Protein AF-A0A0S4J4Y6-F1 (afdb_monomer)

Nearest PDB structures (foldseek):
  3g6b-assembly1_B  TM=3.258E-01  e=8.471E+00  Thermotoga maritima

Sequence (174 aa):
MKFHAPKVPLVLLFMFFGVHCLNVLNWWWFLKANDDDFGTDLVNAHIAFCVIGSLIFFAGASPFLFWAYRHCNQMPPNLRRNAIFLCIWINFLLHDFPLWLMEFWVAWTFRFTNVLQGISLVALSVSTTVGFFGLWLGYAWKVSGLLQKSSSEAPSVALTHRGIQGSLGGGMQI

Structure (mmCIF, N/CA/C/O backbone):
data_AF-A0A0S4J4Y6-F1
#
_entry.id   AF-A0A0S4J4Y6-F1
#
loop_
_atom_site.group_PDB
_atom_site.id
_atom_site.type_symbol
_atom_site.label_atom_id
_atom_site.label_alt_id
_atom_site.label_comp_id
_atom_site.label_asym_id
_atom_site.label_entity_id
_atom_site.label_seq_id
_atom_site.pdbx_PDB_ins_code
_atom_site.Cartn_x
_atom_site.Cartn_y
_atom_site.Cartn_z
_atom_site.occupancy
_atom_site.B_iso_or_equiv
_atom_site.auth_seq_id
_atom_site.auth_comp_id
_atom_site.auth_asym_id
_atom_site.auth_atom_id
_atom_site.pdbx_PDB_model_num
ATOM 1 N N . MET A 1 1 ? -35.932 -4.260 -4.399 1.00 41.97 1 MET A N 1
ATOM 2 C CA . MET A 1 1 ? -34.680 -4.860 -3.881 1.00 41.97 1 MET A CA 1
ATOM 3 C C . MET A 1 1 ? -33.999 -3.853 -2.962 1.00 41.97 1 MET A C 1
ATOM 5 O O . MET A 1 1 ? -33.741 -2.745 -3.408 1.00 41.97 1 MET A O 1
ATOM 9 N N . LYS A 1 2 ? -33.763 -4.180 -1.683 1.00 41.16 2 LYS A N 1
ATOM 10 C CA . LYS A 1 2 ? -32.985 -3.314 -0.777 1.00 41.16 2 LYS A CA 1
ATOM 11 C C . LYS A 1 2 ? -31.495 -3.572 -1.015 1.00 41.16 2 LYS A C 1
ATOM 13 O O . LYS A 1 2 ? -30.995 -4.629 -0.631 1.00 41.16 2 LYS A O 1
ATOM 18 N N . PHE A 1 3 ? -30.806 -2.630 -1.655 1.00 44.50 3 PHE A N 1
ATOM 19 C CA . PHE A 1 3 ? -29.345 -2.634 -1.732 1.00 44.50 3 PHE A CA 1
ATOM 20 C C . PHE A 1 3 ? -28.786 -2.428 -0.323 1.00 44.50 3 PHE A C 1
ATOM 22 O O . PHE A 1 3 ? -28.949 -1.364 0.270 1.00 44.50 3 PHE A O 1
ATOM 29 N N . HIS A 1 4 ? -28.166 -3.463 0.235 1.00 59.06 4 HIS A N 1
ATOM 30 C CA . HIS A 1 4 ? -27.384 -3.324 1.456 1.00 59.06 4 HIS A CA 1
ATOM 31 C C . HIS A 1 4 ? -25.988 -2.865 1.044 1.00 59.06 4 HIS A C 1
ATOM 33 O O . HIS A 1 4 ? -25.366 -3.499 0.191 1.00 59.06 4 HIS A O 1
ATOM 39 N N . ALA A 1 5 ? -25.510 -1.760 1.618 1.00 56.78 5 ALA A N 1
ATOM 40 C CA . ALA A 1 5 ? -24.162 -1.277 1.349 1.00 56.78 5 ALA A CA 1
ATOM 41 C C . ALA A 1 5 ? -23.133 -2.389 1.649 1.00 56.78 5 ALA A C 1
ATOM 43 O O . ALA A 1 5 ? -23.274 -3.095 2.659 1.00 56.78 5 ALA A O 1
ATOM 44 N N . PRO A 1 6 ? -22.115 -2.578 0.791 1.00 69.44 6 PRO A N 1
ATOM 45 C CA . PRO A 1 6 ? -21.107 -3.603 1.009 1.00 69.44 6 PRO A CA 1
ATOM 46 C C . PRO A 1 6 ? -20.350 -3.329 2.312 1.00 69.44 6 PRO A C 1
ATOM 48 O O . PRO A 1 6 ? -20.011 -2.191 2.640 1.00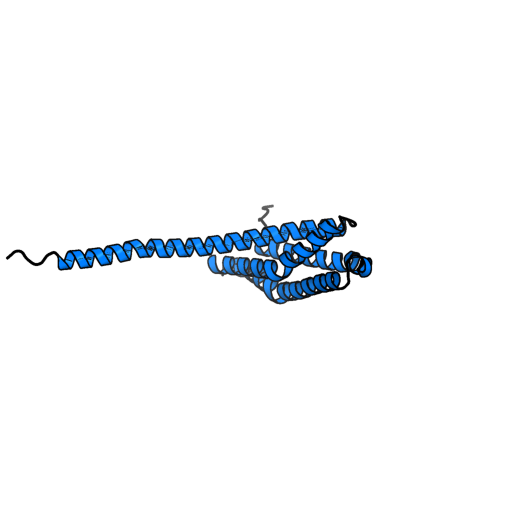 69.44 6 PRO A O 1
ATOM 51 N N . LYS A 1 7 ? -20.092 -4.387 3.089 1.00 84.81 7 LYS A N 1
ATOM 52 C CA . LYS A 1 7 ? -19.371 -4.259 4.361 1.00 84.81 7 LYS A CA 1
ATOM 53 C C . LYS A 1 7 ? -17.931 -3.820 4.082 1.00 84.81 7 LYS A C 1
ATOM 55 O O . LYS A 1 7 ? -17.227 -4.489 3.331 1.00 84.81 7 LYS A O 1
ATOM 60 N N . VAL A 1 8 ? -17.486 -2.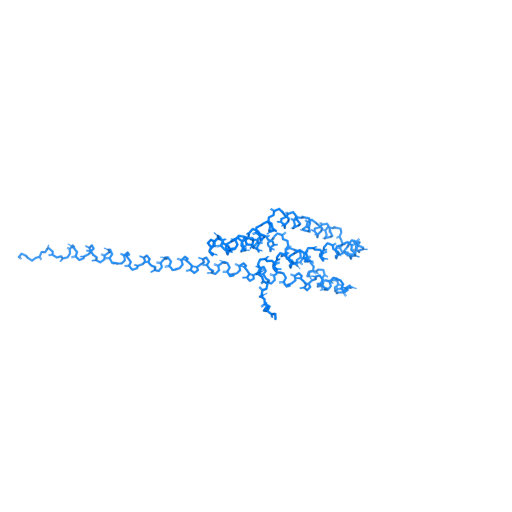758 4.754 1.00 86.88 8 VAL A N 1
ATOM 61 C CA . VAL A 1 8 ? -16.154 -2.141 4.586 1.00 86.88 8 VAL A CA 1
ATOM 62 C C . VAL A 1 8 ? -14.991 -3.151 4.525 1.00 86.88 8 VAL A C 1
ATOM 64 O O . VAL A 1 8 ? -14.182 -3.025 3.611 1.00 86.88 8 VAL A O 1
ATOM 67 N N . PRO A 1 9 ? -14.897 -4.188 5.391 1.00 89.12 9 PRO A N 1
ATOM 68 C CA . PRO A 1 9 ? -13.775 -5.132 5.333 1.00 89.12 9 PRO A CA 1
ATOM 69 C C . PRO A 1 9 ? -13.694 -5.910 4.016 1.00 89.12 9 PRO A C 1
ATOM 71 O O . PRO A 1 9 ? -12.604 -6.220 3.554 1.00 89.12 9 PRO A O 1
ATOM 74 N N . LEU A 1 10 ? -14.844 -6.201 3.400 1.00 90.50 10 LEU A N 1
ATOM 75 C CA . LEU A 1 10 ? -14.905 -6.908 2.124 1.00 90.50 10 LEU A CA 1
ATOM 76 C C . LEU A 1 10 ? -14.455 -5.999 0.973 1.00 90.50 10 LEU A C 1
ATOM 78 O O . LEU A 1 10 ? -13.725 -6.443 0.096 1.00 90.50 10 LEU A O 1
ATOM 82 N N . VAL A 1 11 ? -14.850 -4.721 1.009 1.00 91.94 11 VAL A N 1
ATOM 83 C CA . VAL A 1 11 ? -14.405 -3.715 0.030 1.00 91.94 11 VAL A CA 1
ATOM 84 C C . VAL A 1 11 ? -12.888 -3.549 0.090 1.00 91.94 11 VAL A C 1
ATOM 86 O O . VAL A 1 11 ? -12.237 -3.602 -0.946 1.00 91.94 11 VAL A O 1
ATOM 89 N N . LEU A 1 12 ? -12.322 -3.420 1.295 1.00 91.38 12 LEU A N 1
ATOM 90 C CA . LEU A 1 12 ? -10.873 -3.313 1.489 1.00 91.38 12 LEU A CA 1
ATOM 91 C C . LEU A 1 12 ? -10.132 -4.560 1.000 1.00 91.38 12 LEU A C 1
ATOM 93 O O . LEU A 1 12 ? -9.102 -4.434 0.349 1.00 91.38 12 LEU A O 1
ATOM 97 N N . LEU A 1 13 ? -10.673 -5.753 1.266 1.00 93.12 13 LEU A N 1
ATOM 98 C CA . LEU A 1 13 ? -10.079 -7.011 0.816 1.00 93.12 13 LEU A CA 1
ATOM 99 C C . LEU A 1 13 ? -9.976 -7.070 -0.713 1.00 93.12 13 LEU A C 1
ATOM 101 O O . LEU A 1 13 ? -8.904 -7.364 -1.235 1.00 93.12 13 LEU A O 1
ATOM 105 N N . PHE A 1 14 ? -11.058 -6.753 -1.430 1.00 93.62 14 PHE A N 1
ATOM 106 C CA . PHE A 1 14 ? -11.039 -6.739 -2.895 1.00 93.62 14 PHE A CA 1
ATOM 107 C C . PHE A 1 14 ? -10.201 -5.596 -3.468 1.00 93.62 14 PHE A C 1
ATOM 109 O O . PHE A 1 14 ? -9.532 -5.794 -4.477 1.00 93.62 14 PHE A O 1
ATOM 116 N N . MET A 1 15 ? -10.214 -4.424 -2.829 1.00 93.38 15 MET A N 1
ATOM 117 C CA . MET A 1 15 ? -9.399 -3.283 -3.245 1.00 93.38 15 MET A CA 1
ATOM 118 C C . MET A 1 15 ? -7.908 -3.623 -3.173 1.00 93.38 15 MET A C 1
ATOM 120 O O . MET A 1 15 ? -7.215 -3.491 -4.176 1.00 93.38 15 MET A O 1
ATOM 124 N N . PHE A 1 16 ? -7.432 -4.119 -2.027 1.00 91.94 16 PHE A N 1
ATOM 125 C CA . PHE A 1 16 ? -6.031 -4.506 -1.858 1.00 91.94 16 PHE A CA 1
ATOM 126 C C . PHE A 1 16 ? -5.642 -5.645 -2.800 1.00 91.94 16 PHE A C 1
ATOM 128 O O . PHE A 1 16 ? -4.624 -5.550 -3.474 1.00 91.94 16 PHE A O 1
ATOM 135 N N . PHE A 1 17 ? -6.490 -6.668 -2.942 1.00 93.69 17 PHE A N 1
ATOM 136 C CA . PHE A 1 17 ? -6.235 -7.746 -3.897 1.00 93.69 17 PHE A CA 1
ATOM 137 C C . PHE A 1 17 ? -6.106 -7.234 -5.341 1.00 93.69 17 PHE A C 1
ATOM 139 O O . PHE A 1 17 ? -5.182 -7.617 -6.054 1.00 93.69 17 PHE A O 1
ATOM 146 N N . GLY A 1 18 ? -7.006 -6.342 -5.767 1.00 93.19 18 GLY A N 1
ATOM 147 C CA . GLY A 1 18 ? -6.966 -5.752 -7.104 1.00 93.19 18 GLY A CA 1
ATOM 148 C C . GLY A 1 18 ? -5.694 -4.942 -7.351 1.00 93.19 18 GLY A C 1
ATOM 149 O O . GLY A 1 18 ? -5.082 -5.082 -8.407 1.00 93.19 18 GLY A O 1
ATOM 150 N N . VAL A 1 19 ? -5.266 -4.149 -6.367 1.00 93.62 19 VAL A N 1
ATOM 151 C CA . VAL A 1 19 ? -4.024 -3.362 -6.434 1.00 93.62 19 VAL A CA 1
ATOM 152 C C . VAL A 1 19 ? -2.799 -4.275 -6.533 1.00 93.62 19 VAL A C 1
ATOM 154 O O . VAL A 1 19 ? -1.958 -4.055 -7.400 1.00 93.62 19 VAL A O 1
ATOM 157 N N . HIS A 1 20 ? -2.730 -5.352 -5.743 1.00 91.25 20 HIS A N 1
ATOM 158 C CA . HIS A 1 20 ? -1.669 -6.363 -5.865 1.00 91.25 20 HIS A CA 1
ATOM 159 C C . HIS A 1 20 ? -1.612 -6.974 -7.263 1.00 91.25 20 HIS A C 1
ATOM 161 O O . HIS A 1 20 ? -0.541 -7.039 -7.864 1.00 91.25 20 HIS A O 1
ATOM 167 N N . CYS A 1 21 ? -2.755 -7.408 -7.802 1.00 93.56 21 CYS A N 1
ATOM 168 C CA . CYS A 1 21 ? -2.807 -7.979 -9.145 1.00 93.56 21 CYS A CA 1
ATOM 169 C C . CYS A 1 21 ? -2.343 -6.975 -10.207 1.00 93.56 21 CYS A C 1
ATOM 171 O O . CYS A 1 21 ? -1.587 -7.350 -11.101 1.00 93.56 21 CYS A O 1
ATOM 173 N N . LEU A 1 22 ? -2.763 -5.711 -10.104 1.00 93.50 22 LEU A N 1
ATOM 174 C CA . LEU A 1 22 ? -2.360 -4.662 -11.039 1.00 93.50 22 LEU A CA 1
ATOM 175 C C . LEU A 1 22 ? -0.855 -4.385 -10.985 1.00 93.50 22 LEU A C 1
ATOM 177 O O . LEU A 1 22 ? -0.239 -4.340 -12.045 1.00 93.50 22 LEU A O 1
ATOM 181 N N . ASN A 1 23 ? -0.251 -4.293 -9.797 1.00 91.44 23 ASN A N 1
ATOM 182 C CA . ASN A 1 23 ? 1.194 -4.072 -9.663 1.00 91.44 23 ASN A CA 1
ATOM 183 C C . ASN A 1 23 ? 2.007 -5.244 -10.230 1.00 91.44 23 ASN A C 1
ATOM 185 O O . ASN A 1 23 ? 2.984 -5.043 -10.946 1.00 91.44 23 ASN A O 1
ATOM 189 N N . VAL A 1 24 ? 1.584 -6.487 -9.971 1.00 91.56 24 VAL A N 1
ATOM 190 C CA . VAL A 1 24 ? 2.250 -7.674 -10.534 1.00 91.56 24 VAL A CA 1
ATOM 191 C C . VAL A 1 24 ? 2.137 -7.698 -12.061 1.00 91.56 24 VAL A C 1
ATOM 193 O O . VAL A 1 24 ? 3.112 -8.017 -12.744 1.00 91.56 24 VAL A O 1
ATOM 196 N N . LEU A 1 25 ? 0.976 -7.331 -12.613 1.00 92.50 25 LEU A N 1
ATOM 197 C CA . LEU A 1 25 ? 0.788 -7.207 -14.061 1.00 92.50 25 LEU A CA 1
ATOM 198 C C . LEU A 1 25 ? 1.630 -6.072 -14.651 1.00 92.50 25 LEU A C 1
ATOM 200 O O . LEU A 1 25 ? 2.237 -6.257 -15.706 1.00 92.50 25 LEU A O 1
ATOM 204 N N . ASN A 1 26 ? 1.702 -4.926 -13.971 1.00 90.62 26 ASN A N 1
ATOM 205 C CA . ASN A 1 26 ? 2.535 -3.798 -14.373 1.00 90.62 26 ASN A CA 1
ATOM 206 C C . ASN A 1 26 ? 4.017 -4.198 -14.394 1.00 90.62 26 ASN A C 1
ATOM 208 O O . ASN A 1 26 ? 4.725 -3.930 -15.363 1.00 90.62 26 ASN A O 1
ATOM 212 N N . TRP A 1 27 ? 4.477 -4.939 -13.385 1.00 89.56 27 TRP A N 1
ATOM 213 C CA . TRP A 1 27 ? 5.825 -5.492 -13.389 1.00 89.56 27 TRP A CA 1
ATOM 214 C C . TRP A 1 27 ? 6.071 -6.431 -14.573 1.00 89.56 27 TRP A C 1
ATOM 216 O O . TRP A 1 27 ? 7.033 -6.247 -15.320 1.00 89.56 27 TRP A O 1
ATOM 226 N N . TRP A 1 28 ? 5.191 -7.420 -14.756 1.00 89.44 28 TRP A N 1
ATOM 227 C CA . TRP A 1 28 ? 5.356 -8.465 -15.765 1.00 89.44 28 TRP A CA 1
ATOM 228 C C . TRP A 1 28 ? 5.375 -7.912 -17.191 1.00 89.44 28 TRP A C 1
ATOM 230 O O . TRP A 1 28 ? 6.199 -8.338 -18.000 1.00 89.44 28 TRP A O 1
ATOM 240 N N . TRP A 1 29 ? 4.469 -6.983 -17.507 1.00 88.75 29 TRP A N 1
ATOM 241 C CA . TRP A 1 29 ? 4.319 -6.459 -18.865 1.00 88.75 29 TRP A CA 1
ATOM 242 C C . TRP A 1 29 ? 5.164 -5.232 -19.169 1.00 88.75 29 TRP A C 1
ATOM 244 O O . TRP A 1 29 ? 5.500 -5.028 -20.334 1.00 88.75 29 TRP A O 1
ATOM 254 N N . PHE A 1 30 ? 5.476 -4.405 -18.174 1.00 85.69 30 PHE A N 1
ATOM 255 C CA . PHE A 1 30 ? 6.097 -3.110 -18.419 1.00 85.69 30 PHE A CA 1
ATOM 256 C C . PHE A 1 30 ? 7.498 -3.004 -17.822 1.00 85.69 30 PHE A C 1
ATOM 258 O O . PHE A 1 30 ? 8.454 -2.865 -18.581 1.00 85.69 30 PHE A O 1
ATOM 265 N N . LEU A 1 31 ? 7.652 -3.112 -16.499 1.00 83.06 31 LEU A N 1
ATOM 266 C CA . LEU A 1 31 ? 8.967 -2.919 -15.866 1.00 83.06 31 LEU A CA 1
ATOM 267 C C . LEU A 1 31 ? 9.983 -3.965 -16.332 1.00 83.06 31 LEU A C 1
ATOM 269 O O . LEU A 1 31 ? 11.089 -3.608 -16.714 1.00 83.06 31 LEU A O 1
ATOM 273 N N . LYS A 1 32 ? 9.590 -5.243 -16.379 1.00 87.00 32 LYS A N 1
ATOM 274 C CA . LYS A 1 32 ? 10.475 -6.328 -16.823 1.00 87.00 32 LYS A CA 1
ATOM 275 C C . LYS A 1 32 ? 10.869 -6.214 -18.298 1.00 87.00 32 LYS A C 1
ATOM 277 O O . LYS A 1 32 ? 11.952 -6.644 -18.676 1.00 87.00 32 LYS A O 1
ATOM 282 N N . ALA A 1 33 ? 9.985 -5.676 -19.136 1.00 85.25 33 ALA A N 1
ATOM 283 C CA . ALA A 1 33 ? 10.244 -5.529 -20.566 1.00 85.25 33 ALA A CA 1
ATOM 284 C C . ALA A 1 33 ? 11.234 -4.394 -20.880 1.00 85.25 33 ALA A C 1
ATOM 286 O O . ALA A 1 33 ? 11.825 -4.402 -21.952 1.00 85.25 33 ALA A O 1
ATOM 287 N N . ASN A 1 34 ? 11.413 -3.448 -19.954 1.00 84.06 34 ASN A N 1
ATOM 288 C CA . ASN A 1 34 ? 12.293 -2.287 -20.099 1.00 84.06 34 ASN A CA 1
ATOM 289 C C . ASN A 1 34 ? 13.340 -2.262 -18.965 1.00 84.06 34 ASN A C 1
ATOM 291 O O . ASN A 1 34 ? 13.689 -1.199 -18.454 1.00 84.06 34 ASN A O 1
ATOM 295 N N . ASP A 1 35 ? 13.801 -3.443 -18.531 1.00 85.50 35 ASP A N 1
ATOM 296 C CA . ASP A 1 35 ? 14.760 -3.585 -17.423 1.00 85.50 35 ASP A CA 1
ATOM 297 C C . ASP A 1 35 ? 16.068 -2.824 -17.693 1.00 85.50 35 ASP A C 1
ATOM 299 O O . ASP A 1 35 ? 16.607 -2.166 -16.803 1.00 85.50 35 ASP A O 1
ATOM 303 N N . ASP A 1 36 ? 16.512 -2.828 -18.952 1.00 84.00 36 ASP A N 1
ATOM 304 C CA . ASP A 1 36 ? 17.715 -2.123 -19.401 1.00 84.00 36 ASP A CA 1
ATOM 305 C C . ASP A 1 36 ? 17.599 -0.591 -19.256 1.00 84.00 36 ASP A C 1
ATOM 307 O O . ASP A 1 36 ? 18.598 0.080 -18.998 1.00 84.00 36 ASP A O 1
ATOM 311 N N . ASP A 1 37 ? 16.386 -0.034 -19.371 1.00 82.44 37 ASP A N 1
ATOM 312 C CA . ASP A 1 37 ? 16.140 1.413 -19.305 1.00 82.44 37 ASP A CA 1
ATOM 313 C C . ASP A 1 37 ? 15.936 1.914 -17.865 1.00 82.44 37 ASP A C 1
ATOM 315 O O . ASP A 1 37 ? 16.325 3.035 -17.526 1.00 82.44 37 ASP A O 1
ATOM 319 N N . PHE A 1 38 ? 15.313 1.101 -17.005 1.00 82.38 38 PHE A N 1
ATOM 320 C CA . PHE A 1 38 ? 14.995 1.474 -15.618 1.00 82.38 38 PHE A CA 1
ATOM 321 C C . PHE A 1 38 ? 16.066 1.062 -14.606 1.00 82.38 38 PHE A C 1
ATOM 323 O O . PHE A 1 38 ? 16.108 1.612 -13.501 1.00 82.38 38 PHE A O 1
ATOM 330 N N . GLY A 1 39 ? 16.933 0.126 -14.987 1.00 84.00 39 GLY A N 1
ATOM 331 C CA . GLY A 1 39 ? 17.958 -0.450 -14.136 1.00 84.00 39 GLY A CA 1
ATOM 332 C C . GLY A 1 39 ? 17.444 -1.649 -13.339 1.00 84.00 39 GLY A C 1
ATOM 333 O O . GLY A 1 39 ? 16.434 -1.582 -12.631 1.00 84.00 39 GLY A O 1
ATOM 334 N N . THR A 1 40 ? 18.222 -2.729 -13.386 1.00 87.75 40 THR A N 1
ATOM 335 C CA . THR A 1 40 ? 17.905 -4.026 -12.776 1.00 87.75 40 THR A CA 1
ATOM 336 C C . THR A 1 40 ? 17.619 -3.949 -11.276 1.00 87.75 40 THR A C 1
ATOM 338 O O . THR A 1 40 ? 16.765 -4.674 -10.765 1.00 87.75 40 THR A O 1
ATOM 341 N N . ASP A 1 41 ? 18.266 -3.032 -10.552 1.00 89.62 41 ASP A N 1
ATOM 342 C CA . ASP A 1 41 ? 18.037 -2.845 -9.115 1.00 89.62 41 ASP A CA 1
ATOM 343 C C . ASP A 1 41 ? 16.611 -2.368 -8.805 1.00 89.62 41 ASP A C 1
ATOM 345 O O . ASP A 1 41 ? 15.995 -2.833 -7.844 1.00 89.62 41 ASP A O 1
ATOM 349 N N . LEU A 1 42 ? 16.053 -1.479 -9.633 1.00 89.00 42 LEU A N 1
ATOM 350 C CA . LEU A 1 42 ? 14.707 -0.944 -9.436 1.00 89.00 42 LEU A CA 1
ATOM 351 C C . LEU A 1 42 ? 13.643 -2.000 -9.739 1.00 89.00 42 LEU A C 1
ATOM 353 O O . LEU A 1 42 ? 12.691 -2.165 -8.974 1.00 89.00 42 LEU A O 1
ATOM 357 N N . VAL A 1 43 ? 13.816 -2.739 -10.836 1.00 89.88 43 VAL A N 1
ATOM 358 C CA . VAL A 1 43 ? 12.905 -3.823 -11.223 1.00 89.88 43 VAL A CA 1
ATOM 359 C C . VAL A 1 43 ? 12.933 -4.944 -10.183 1.00 89.88 43 VAL A C 1
ATOM 361 O O . VAL A 1 43 ? 11.872 -5.450 -9.802 1.00 89.88 43 VAL A O 1
ATOM 364 N N . ASN A 1 44 ? 14.117 -5.273 -9.653 1.00 91.44 44 ASN A N 1
ATOM 365 C CA . ASN A 1 44 ? 14.285 -6.238 -8.566 1.00 91.44 44 ASN A CA 1
ATOM 366 C C . ASN A 1 44 ? 13.651 -5.762 -7.253 1.00 91.44 44 ASN A C 1
ATOM 368 O O . ASN A 1 44 ? 12.976 -6.543 -6.579 1.00 91.44 44 ASN A O 1
ATOM 372 N N . ALA A 1 45 ? 13.816 -4.487 -6.893 1.00 92.31 45 ALA A N 1
ATOM 373 C CA . ALA A 1 45 ? 13.161 -3.918 -5.721 1.00 92.31 45 ALA A CA 1
ATOM 374 C C . ALA A 1 45 ? 11.632 -3.971 -5.864 1.00 92.31 45 ALA A C 1
ATOM 376 O O . ALA A 1 45 ? 10.942 -4.418 -4.947 1.00 92.31 45 ALA A O 1
ATOM 377 N N . HIS A 1 46 ? 11.099 -3.602 -7.032 1.00 92.25 46 HIS A N 1
ATOM 378 C CA . HIS A 1 46 ? 9.664 -3.631 -7.302 1.00 92.25 46 HIS A CA 1
ATOM 379 C C . HIS A 1 46 ? 9.073 -5.035 -7.111 1.00 92.25 46 HIS A C 1
ATOM 381 O O . HIS A 1 46 ? 8.112 -5.203 -6.356 1.00 92.25 46 HIS A O 1
ATOM 387 N N . ILE A 1 47 ? 9.669 -6.069 -7.720 1.00 93.12 47 ILE A N 1
ATOM 388 C CA . ILE A 1 47 ? 9.173 -7.442 -7.544 1.00 93.12 47 ILE A CA 1
ATOM 389 C C . ILE A 1 47 ? 9.347 -7.943 -6.106 1.00 93.12 47 ILE A C 1
ATOM 391 O O . ILE A 1 47 ? 8.463 -8.637 -5.602 1.00 93.12 47 ILE A O 1
ATOM 395 N N . ALA A 1 48 ? 10.420 -7.558 -5.407 1.00 93.88 48 ALA A N 1
ATOM 396 C CA . ALA A 1 48 ? 10.614 -7.919 -4.005 1.00 93.88 48 ALA A CA 1
ATOM 397 C C . ALA A 1 48 ? 9.477 -7.380 -3.122 1.00 93.88 48 ALA A C 1
ATOM 399 O O . ALA A 1 48 ? 8.900 -8.138 -2.338 1.00 93.88 48 ALA A O 1
ATOM 400 N N . PHE A 1 49 ? 9.088 -6.112 -3.291 1.00 92.62 49 PHE A N 1
ATOM 401 C CA . PHE A 1 49 ? 7.957 -5.534 -2.560 1.00 92.62 49 PHE A CA 1
ATOM 402 C C . PHE A 1 49 ? 6.612 -6.160 -2.956 1.00 92.62 49 PHE A C 1
ATOM 404 O O . PHE A 1 49 ? 5.784 -6.401 -2.076 1.00 92.62 49 PHE A O 1
ATOM 411 N N . CYS A 1 50 ? 6.407 -6.525 -4.226 1.00 92.44 50 CYS A N 1
ATOM 412 C CA . CYS A 1 50 ? 5.228 -7.290 -4.653 1.00 92.44 50 CYS A CA 1
ATOM 413 C C . CYS A 1 50 ? 5.153 -8.674 -3.981 1.00 92.44 50 CYS A C 1
ATOM 415 O O . CYS A 1 50 ? 4.081 -9.093 -3.535 1.00 92.44 50 CYS A O 1
ATOM 417 N N . VAL A 1 51 ? 6.279 -9.387 -3.857 1.00 93.38 51 VAL A N 1
ATOM 418 C CA . VAL A 1 51 ? 6.345 -10.697 -3.183 1.00 93.38 51 VAL A CA 1
ATOM 419 C C . VAL A 1 51 ? 6.091 -10.554 -1.684 1.00 93.38 51 VAL A C 1
ATOM 421 O O . VAL A 1 51 ? 5.232 -11.249 -1.139 1.00 93.38 51 VAL A O 1
ATOM 424 N N . ILE A 1 52 ? 6.789 -9.628 -1.019 1.00 93.31 52 ILE A N 1
ATOM 425 C CA . ILE A 1 52 ? 6.618 -9.346 0.413 1.00 93.31 52 ILE A CA 1
ATOM 426 C C . ILE A 1 52 ? 5.164 -8.970 0.703 1.00 93.31 52 ILE A C 1
ATOM 428 O O . ILE A 1 52 ? 4.528 -9.557 1.581 1.00 93.31 52 ILE A O 1
ATOM 432 N N . GLY A 1 53 ? 4.604 -8.049 -0.078 1.00 91.06 53 GLY A N 1
ATOM 433 C CA . GLY A 1 53 ? 3.218 -7.641 0.069 1.00 91.06 53 GLY A CA 1
ATOM 434 C C . GLY A 1 53 ? 2.231 -8.766 -0.199 1.00 91.06 53 GLY A C 1
ATOM 435 O O . GLY A 1 53 ? 1.217 -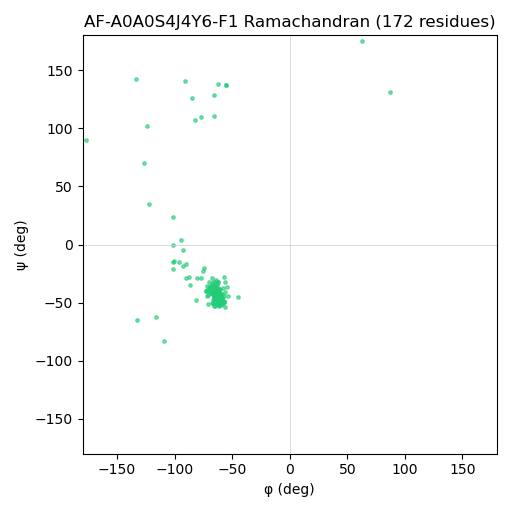8.838 0.488 1.00 91.06 53 GLY A O 1
ATOM 436 N N . SER A 1 54 ? 2.507 -9.667 -1.143 1.00 92.12 54 SER A N 1
ATOM 437 C CA . SER A 1 54 ? 1.655 -10.837 -1.386 1.00 92.12 54 SER A CA 1
ATOM 438 C C . SER A 1 54 ? 1.628 -11.762 -0.171 1.00 92.12 54 SER A C 1
ATOM 440 O O . SER A 1 54 ? 0.552 -12.148 0.284 1.00 92.12 54 SER A O 1
ATOM 442 N N . LEU A 1 55 ? 2.792 -12.067 0.413 1.00 94.00 55 LEU A N 1
ATOM 443 C CA . LEU A 1 55 ? 2.881 -12.888 1.624 1.00 94.00 55 LEU A CA 1
ATOM 444 C C . LEU A 1 55 ? 2.107 -12.256 2.783 1.00 94.00 55 LEU A C 1
ATOM 446 O O . LEU A 1 55 ? 1.307 -12.919 3.440 1.00 94.00 55 LEU A O 1
ATOM 450 N N . ILE A 1 56 ? 2.296 -10.958 2.994 1.00 92.50 56 ILE A N 1
ATOM 451 C CA . ILE A 1 56 ? 1.611 -10.194 4.037 1.00 92.50 56 ILE A CA 1
ATOM 452 C C . ILE A 1 56 ? 0.102 -10.144 3.803 1.00 92.50 56 ILE A C 1
ATOM 454 O O . ILE A 1 56 ? -0.677 -10.272 4.751 1.00 92.50 56 ILE A O 1
ATOM 458 N N . PHE A 1 57 ? -0.328 -9.971 2.556 1.00 92.62 57 PHE A N 1
ATOM 459 C CA . PHE A 1 57 ? -1.739 -9.920 2.217 1.00 92.62 57 PHE A CA 1
ATOM 460 C C . PHE A 1 57 ? -2.407 -11.277 2.446 1.00 92.62 57 PHE A C 1
ATOM 462 O O . PHE A 1 57 ? -3.412 -11.344 3.152 1.00 92.62 57 PHE A O 1
ATOM 469 N N . PHE A 1 58 ? -1.844 -12.366 1.918 1.00 92.56 58 PHE A N 1
ATOM 470 C CA . PHE A 1 58 ? -2.448 -13.696 2.026 1.00 92.56 58 PHE A CA 1
ATOM 471 C C . PHE A 1 58 ? -2.354 -14.298 3.432 1.00 92.56 58 PHE A C 1
ATOM 473 O O . PHE A 1 58 ? -3.322 -14.907 3.882 1.00 92.56 58 PHE A O 1
ATOM 480 N N . ALA A 1 59 ? -1.232 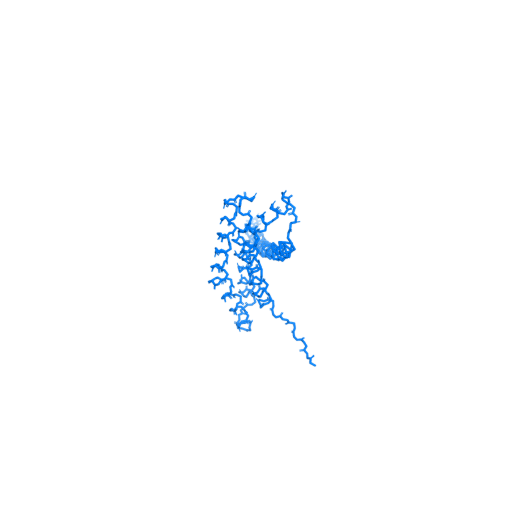-14.129 4.138 1.00 90.94 59 ALA A N 1
ATOM 481 C CA . ALA A 1 59 ? -1.050 -14.698 5.477 1.00 90.94 59 ALA A CA 1
ATOM 482 C C . ALA A 1 59 ? -1.563 -13.783 6.600 1.00 90.94 59 ALA A C 1
ATOM 484 O O . ALA A 1 59 ? -1.944 -14.267 7.664 1.00 90.94 59 ALA A O 1
ATOM 485 N N . GLY A 1 60 ? -1.571 -12.468 6.377 1.00 87.06 60 GLY A N 1
ATOM 486 C CA . GLY A 1 60 ? -1.970 -11.471 7.365 1.00 87.06 60 GLY A CA 1
ATOM 487 C C . GLY A 1 60 ? -3.300 -10.816 7.015 1.00 87.06 60 GLY A C 1
ATOM 488 O O . GLY A 1 60 ? -4.349 -11.189 7.542 1.00 87.06 60 GLY A O 1
ATOM 489 N N . ALA A 1 61 ? -3.263 -9.805 6.148 1.00 89.25 61 ALA A N 1
ATOM 490 C CA . ALA A 1 61 ? -4.380 -8.876 5.968 1.00 89.25 61 ALA A CA 1
ATOM 491 C C . ALA A 1 61 ? -5.692 -9.565 5.549 1.00 89.25 61 ALA A C 1
ATOM 493 O O . ALA A 1 61 ? -6.748 -9.249 6.094 1.00 89.25 61 ALA A O 1
ATOM 494 N N . SER A 1 62 ? -5.641 -10.524 4.623 1.00 91.75 62 SER A N 1
ATOM 495 C CA . SER A 1 62 ? -6.819 -11.220 4.095 1.00 91.75 62 SER A CA 1
ATOM 496 C C . SER A 1 62 ? -7.539 -12.056 5.168 1.00 91.75 62 SER A C 1
ATOM 498 O O . SER A 1 62 ? -8.725 -11.794 5.398 1.00 91.75 62 SER A O 1
ATOM 500 N N . PRO A 1 63 ? -6.870 -12.966 5.913 1.00 91.06 63 PRO A N 1
ATOM 501 C CA . PRO A 1 63 ? -7.486 -13.670 7.037 1.00 91.06 63 PRO A CA 1
ATOM 502 C C . PRO A 1 63 ? -8.117 -12.737 8.073 1.00 91.06 63 PRO A C 1
ATOM 504 O O . PRO A 1 63 ? -9.250 -12.970 8.494 1.00 91.06 63 PRO A O 1
ATOM 507 N N . PHE A 1 64 ? -7.434 -11.654 8.457 1.00 88.94 64 PHE A N 1
ATOM 508 C CA . PHE A 1 64 ? -7.954 -10.712 9.452 1.00 88.94 64 PHE A CA 1
ATOM 509 C C . PHE A 1 64 ? -9.164 -9.910 8.940 1.00 88.94 64 PHE A C 1
ATOM 511 O O . PHE A 1 64 ? -10.149 -9.753 9.669 1.00 88.94 64 PHE A O 1
ATOM 518 N N . LEU A 1 65 ? -9.138 -9.437 7.688 1.00 90.75 65 LEU A N 1
ATOM 519 C CA . LEU A 1 65 ? -10.269 -8.745 7.057 1.00 90.75 65 LEU A CA 1
ATOM 520 C C . LEU A 1 65 ? -11.470 -9.681 6.882 1.00 90.75 65 LEU A C 1
ATOM 522 O O . LEU A 1 65 ? -12.606 -9.299 7.186 1.00 90.75 65 LEU A O 1
ATOM 526 N N . PHE A 1 66 ? -11.228 -10.921 6.452 1.00 91.25 66 PHE A N 1
ATOM 527 C CA . PHE A 1 66 ? -12.270 -11.931 6.309 1.00 91.25 66 PHE A CA 1
ATOM 528 C C . PHE A 1 66 ? -12.865 -12.331 7.664 1.00 91.25 66 PHE A C 1
ATOM 530 O O . PHE A 1 66 ? -14.086 -12.427 7.802 1.00 91.25 66 PHE A O 1
ATOM 537 N N . TRP A 1 67 ? -12.033 -12.489 8.693 1.00 89.00 67 TRP A N 1
ATOM 538 C CA . TRP A 1 67 ? -12.473 -12.774 10.058 1.00 89.00 67 TRP A CA 1
ATOM 539 C C . TRP A 1 67 ? -13.359 -11.650 10.616 1.00 89.00 67 TRP A C 1
ATOM 541 O O . TRP A 1 67 ? -14.462 -11.916 11.106 1.00 89.00 67 TRP A O 1
ATOM 551 N N . ALA A 1 68 ? -12.944 -10.389 10.445 1.00 87.56 68 ALA A N 1
ATOM 552 C CA . ALA A 1 68 ? -13.726 -9.211 10.828 1.00 87.56 68 ALA A CA 1
ATOM 553 C C . ALA A 1 68 ? -15.060 -9.103 10.063 1.00 87.56 68 ALA A C 1
ATOM 555 O O . ALA A 1 68 ? -16.059 -8.625 10.612 1.00 87.56 68 ALA A O 1
ATOM 556 N N . TYR A 1 69 ? -15.098 -9.559 8.806 1.00 89.44 69 TYR A N 1
ATOM 557 C CA . TYR A 1 69 ? -16.317 -9.653 8.003 1.00 89.44 69 TYR A CA 1
ATOM 558 C C . TYR A 1 69 ? -17.255 -10.766 8.495 1.00 89.44 69 TYR A C 1
ATOM 560 O O . TYR A 1 69 ? -18.447 -10.516 8.715 1.00 89.44 69 TYR A O 1
ATOM 568 N N . ARG A 1 70 ? -16.731 -11.985 8.674 1.00 89.56 70 ARG A N 1
ATOM 569 C CA . ARG A 1 70 ? -17.508 -13.191 8.990 1.00 89.56 70 ARG A CA 1
ATOM 570 C C . ARG A 1 70 ? -18.131 -13.125 10.380 1.00 89.56 70 ARG A C 1
ATOM 572 O O . ARG A 1 70 ? -19.305 -13.457 10.529 1.00 89.56 70 ARG A O 1
ATOM 579 N N . HIS A 1 71 ? -17.374 -12.656 11.368 1.00 87.00 71 HIS A N 1
ATOM 580 C CA . HIS A 1 71 ? -17.792 -12.600 12.772 1.00 87.00 71 HIS A CA 1
ATOM 581 C C . HIS A 1 71 ? -18.243 -11.200 13.207 1.00 87.00 71 HIS A C 1
ATOM 583 O O . HIS A 1 71 ? -18.251 -10.883 14.396 1.00 87.00 71 HIS A O 1
ATOM 589 N N . CYS A 1 72 ? -18.668 -10.349 12.264 1.00 82.00 72 CYS A N 1
ATOM 590 C CA . CYS A 1 72 ? -18.959 -8.940 12.543 1.00 82.00 72 CYS A CA 1
ATOM 591 C C . CYS A 1 72 ? -20.012 -8.706 13.639 1.00 82.00 72 CYS A C 1
ATOM 593 O O . CYS A 1 72 ? -19.964 -7.660 14.282 1.00 82.00 72 CYS A O 1
ATOM 595 N N . ASN A 1 73 ? -20.942 -9.651 13.826 1.00 82.69 73 ASN A N 1
ATOM 596 C CA . ASN A 1 73 ? -22.029 -9.585 14.811 1.00 82.69 73 ASN A CA 1
ATOM 597 C C . ASN A 1 73 ? -21.644 -10.180 16.175 1.00 82.69 73 ASN A C 1
ATOM 599 O O . ASN A 1 73 ? -22.339 -9.949 17.154 1.00 82.69 73 ASN A O 1
ATOM 603 N N . GLN A 1 74 ? -20.566 -10.964 16.227 1.00 85.94 74 GLN A N 1
ATOM 604 C CA . GLN A 1 74 ? -20.089 -11.648 17.433 1.00 85.94 74 GLN A CA 1
ATOM 605 C C . GLN A 1 74 ? -18.905 -10.911 18.076 1.00 85.94 74 GLN A C 1
ATOM 607 O O . GLN A 1 74 ? -18.550 -11.176 19.219 1.00 85.94 74 GLN A O 1
ATOM 612 N N . MET A 1 75 ? -18.284 -9.981 17.347 1.00 83.12 75 MET A N 1
ATOM 613 C CA . MET A 1 75 ? -17.140 -9.212 17.822 1.00 83.12 75 MET A CA 1
ATOM 614 C C . MET A 1 75 ? -17.536 -7.907 18.515 1.00 83.12 75 MET A C 1
ATOM 616 O O . MET A 1 75 ? -18.357 -7.154 17.980 1.00 83.12 75 MET A O 1
ATOM 620 N N . PRO A 1 76 ? -16.837 -7.539 19.604 1.00 88.12 76 PRO A N 1
ATOM 621 C CA . PRO A 1 76 ? -16.879 -6.186 20.134 1.00 88.12 76 PRO A CA 1
ATOM 622 C C . PRO A 1 76 ? -16.495 -5.160 19.050 1.00 88.12 76 PRO A C 1
ATOM 624 O O . PRO A 1 76 ? -15.494 -5.361 18.348 1.00 88.12 76 PRO A O 1
ATOM 627 N N . PRO A 1 77 ? -17.206 -4.021 18.932 1.00 84.31 77 PRO A N 1
ATOM 628 C CA . PRO A 1 77 ? -16.917 -2.998 17.922 1.00 84.31 77 PRO A CA 1
ATOM 629 C C . PRO A 1 77 ? -15.463 -2.504 17.938 1.00 84.31 77 PRO A C 1
ATOM 631 O O . PRO A 1 77 ? -14.873 -2.269 16.883 1.00 84.31 77 PRO A O 1
ATOM 634 N N . ASN A 1 78 ? -14.866 -2.401 19.131 1.00 84.81 78 ASN A N 1
ATOM 635 C CA . ASN A 1 78 ? -13.476 -1.981 19.312 1.00 84.81 78 ASN A CA 1
ATOM 636 C C . ASN A 1 78 ? -12.477 -3.000 18.748 1.00 84.81 78 ASN A C 1
ATOM 638 O O . ASN A 1 78 ? -11.523 -2.606 18.082 1.00 84.81 78 ASN A O 1
ATOM 642 N N . LEU A 1 79 ? -12.707 -4.298 18.976 1.00 86.75 79 LEU A N 1
ATOM 643 C CA . LEU A 1 79 ? -1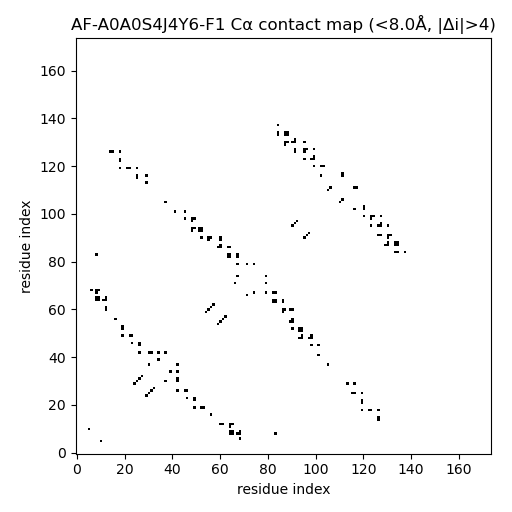1.836 -5.362 18.471 1.00 86.75 79 LEU A CA 1
ATOM 644 C C . LEU A 1 79 ? -11.884 -5.418 16.941 1.00 86.75 79 LEU A C 1
ATOM 646 O O . LEU A 1 79 ? -10.844 -5.435 16.289 1.00 86.75 79 LEU A O 1
ATOM 650 N N . ARG A 1 80 ? -13.094 -5.346 16.373 1.00 85.75 80 ARG A N 1
ATOM 651 C CA . ARG A 1 80 ? -13.312 -5.323 14.922 1.00 85.75 80 ARG A CA 1
ATOM 652 C C . ARG A 1 80 ? -12.601 -4.143 14.257 1.00 85.75 80 ARG A C 1
ATOM 654 O O . ARG A 1 80 ? -11.930 -4.323 13.247 1.00 85.75 80 ARG A O 1
ATOM 661 N N . ARG A 1 81 ? -12.724 -2.940 14.828 1.00 87.12 81 ARG A N 1
ATOM 662 C CA . ARG A 1 81 ? -12.049 -1.738 14.313 1.00 87.12 81 ARG A CA 1
ATOM 663 C C . ARG A 1 81 ? -10.529 -1.862 14.394 1.00 87.12 81 ARG A C 1
ATOM 665 O O . ARG A 1 81 ? -9.854 -1.539 13.424 1.00 87.12 81 ARG A O 1
ATOM 672 N N . ASN A 1 82 ? -9.999 -2.346 15.516 1.00 88.06 82 ASN A N 1
ATOM 673 C CA . ASN A 1 82 ? -8.556 -2.516 15.684 1.00 88.06 82 ASN A CA 1
ATOM 674 C C . ASN A 1 82 ? -7.984 -3.528 14.684 1.00 88.06 82 ASN A C 1
ATOM 676 O O . ASN A 1 82 ? -6.932 -3.263 14.118 1.00 88.06 82 ASN A O 1
ATOM 680 N N . ALA A 1 83 ? -8.686 -4.636 14.424 1.00 88.62 83 ALA A N 1
ATOM 681 C CA . ALA A 1 83 ? -8.274 -5.611 13.416 1.00 88.62 83 ALA A CA 1
ATOM 682 C C . ALA A 1 83 ? -8.221 -4.990 12.009 1.00 88.62 83 ALA A C 1
ATOM 684 O O . ALA A 1 83 ? -7.240 -5.177 11.295 1.00 88.62 83 ALA A O 1
ATOM 685 N N . ILE A 1 84 ? -9.232 -4.195 11.635 1.00 90.06 84 ILE A N 1
ATOM 686 C CA . ILE A 1 84 ? -9.261 -3.490 10.343 1.00 90.06 84 ILE A CA 1
ATOM 687 C C . ILE A 1 84 ? -8.100 -2.494 10.239 1.00 90.06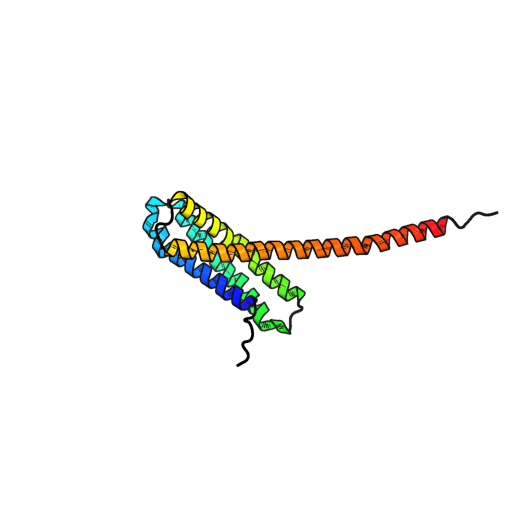 84 ILE A C 1
ATOM 689 O O . ILE A 1 84 ? -7.387 -2.507 9.241 1.00 90.06 84 ILE A O 1
ATOM 693 N N . PHE A 1 85 ? -7.873 -1.661 11.261 1.00 90.75 85 PHE A N 1
ATOM 694 C CA . PHE A 1 85 ? -6.753 -0.716 11.245 1.00 90.75 85 PHE A CA 1
ATOM 695 C C . PHE A 1 85 ? -5.403 -1.422 11.181 1.00 90.75 85 PHE A C 1
ATOM 697 O O . PHE A 1 85 ? -4.568 -1.017 10.386 1.00 90.75 85 PHE A O 1
ATOM 704 N N . LEU A 1 86 ? -5.210 -2.510 11.931 1.00 90.44 86 LEU A N 1
ATOM 705 C CA . LEU A 1 86 ? -3.984 -3.303 11.869 1.00 90.44 86 LEU A CA 1
ATOM 706 C C . LEU A 1 86 ? -3.714 -3.807 10.441 1.00 90.44 86 LEU A C 1
ATOM 708 O O . LEU A 1 86 ? -2.596 -3.678 9.955 1.00 90.44 86 LEU A O 1
ATOM 712 N N . CYS A 1 87 ? -4.739 -4.319 9.750 1.00 91.00 87 CYS A N 1
ATOM 713 C CA . CYS A 1 87 ? -4.608 -4.762 8.358 1.00 91.00 87 CYS A CA 1
ATOM 714 C C . CYS A 1 87 ? -4.198 -3.619 7.434 1.00 91.00 87 CYS A C 1
ATOM 716 O O . CYS A 1 87 ? -3.278 -3.775 6.638 1.00 91.00 87 CYS A O 1
ATOM 718 N N . ILE A 1 88 ? -4.877 -2.474 7.559 1.00 91.88 88 ILE A N 1
ATOM 719 C CA . ILE A 1 88 ? -4.582 -1.286 6.758 1.00 91.88 88 ILE A CA 1
ATOM 720 C C . ILE A 1 88 ? -3.141 -0.831 7.007 1.00 91.88 88 ILE A C 1
ATOM 722 O O . ILE A 1 88 ? -2.426 -0.554 6.055 1.00 91.88 88 ILE A O 1
ATOM 726 N N . TRP A 1 89 ? -2.693 -0.796 8.263 1.00 92.25 89 TRP A N 1
ATOM 727 C CA . TRP A 1 89 ? -1.348 -0.342 8.623 1.00 92.25 89 TRP A CA 1
ATOM 728 C C . TRP A 1 89 ? -0.268 -1.266 8.073 1.00 92.25 89 TRP A C 1
ATOM 730 O O . TRP A 1 89 ? 0.699 -0.796 7.481 1.00 92.25 89 TRP A O 1
ATOM 740 N N . ILE A 1 90 ? -0.443 -2.576 8.252 1.00 91.88 90 ILE A N 1
ATOM 741 C CA . ILE A 1 90 ? 0.512 -3.580 7.786 1.00 91.88 90 ILE A CA 1
ATOM 742 C C . ILE A 1 90 ? 0.616 -3.540 6.254 1.00 91.88 90 ILE A C 1
ATOM 744 O O . ILE A 1 90 ? 1.726 -3.515 5.725 1.00 91.88 90 ILE A O 1
ATOM 748 N N . ASN A 1 91 ? -0.516 -3.487 5.543 1.00 91.69 91 ASN A N 1
ATOM 749 C CA . ASN A 1 91 ? -0.516 -3.445 4.079 1.00 91.69 91 ASN A CA 1
ATOM 750 C C . ASN A 1 91 ? 0.056 -2.123 3.542 1.00 91.69 91 ASN A C 1
ATOM 752 O O . ASN A 1 91 ? 0.848 -2.120 2.603 1.00 91.69 91 ASN A O 1
ATOM 756 N N . PHE A 1 92 ? -0.286 -1.003 4.181 1.00 92.75 92 PHE A N 1
ATOM 757 C CA . PHE A 1 92 ? 0.216 0.313 3.801 1.00 92.75 92 PHE A CA 1
ATOM 758 C C . PHE A 1 92 ? 1.738 0.414 3.937 1.00 92.75 92 PHE A C 1
ATOM 760 O O . PHE A 1 92 ? 2.410 0.802 2.987 1.00 92.75 92 PHE A O 1
ATOM 767 N N . LEU A 1 93 ? 2.291 0.049 5.098 1.00 92.81 93 LEU A N 1
ATOM 768 C CA . LEU A 1 93 ? 3.713 0.254 5.388 1.00 92.81 93 LEU A CA 1
ATOM 769 C C . LEU A 1 93 ? 4.630 -0.680 4.598 1.00 92.81 93 LEU A C 1
ATOM 771 O O . LEU A 1 93 ? 5.733 -0.283 4.235 1.00 92.81 93 LEU A O 1
ATOM 775 N N . LEU A 1 94 ? 4.196 -1.918 4.364 1.00 90.25 94 LEU A N 1
ATOM 776 C CA . LEU A 1 94 ? 5.060 -2.959 3.806 1.00 90.25 94 LEU A CA 1
ATOM 777 C C . LEU A 1 94 ? 4.852 -3.194 2.307 1.00 90.25 94 LEU A C 1
ATOM 779 O O . LEU A 1 94 ? 5.691 -3.842 1.688 1.00 90.25 94 LEU A O 1
ATOM 783 N N . HIS A 1 95 ? 3.768 -2.676 1.722 1.00 91.44 95 HIS A N 1
ATOM 784 C CA . HIS A 1 95 ? 3.457 -2.858 0.305 1.00 91.44 95 HIS A CA 1
ATOM 785 C C . HIS A 1 95 ? 3.069 -1.545 -0.380 1.00 91.44 95 HIS A C 1
ATOM 787 O O . HIS A 1 95 ? 3.815 -1.076 -1.238 1.00 91.44 95 HIS A O 1
ATOM 793 N N . ASP A 1 96 ? 1.947 -0.925 0.002 1.00 91.31 96 ASP A N 1
ATOM 794 C CA . ASP A 1 96 ? 1.371 0.169 -0.797 1.00 91.31 96 ASP A CA 1
ATOM 795 C C . ASP A 1 96 ? 2.285 1.401 -0.831 1.00 91.31 96 ASP A C 1
ATOM 797 O O . ASP A 1 96 ? 2.526 1.961 -1.896 1.00 91.31 96 ASP A O 1
ATOM 801 N N . PHE A 1 97 ? 2.844 1.801 0.313 1.00 93.38 97 PHE A N 1
ATOM 802 C CA . PHE A 1 97 ? 3.727 2.961 0.407 1.00 93.38 97 PHE A CA 1
ATOM 803 C C . PHE A 1 97 ? 5.058 2.793 -0.350 1.00 93.38 97 PHE A C 1
ATOM 805 O O . PHE A 1 97 ? 5.362 3.659 -1.176 1.00 93.38 97 PHE A O 1
ATOM 812 N N . PRO A 1 98 ? 5.858 1.723 -0.138 1.00 93.44 98 PRO A N 1
ATOM 813 C CA . PRO A 1 98 ? 7.110 1.553 -0.875 1.00 93.44 98 PRO A CA 1
ATOM 814 C C . PRO A 1 98 ? 6.889 1.385 -2.384 1.00 93.44 98 PRO A C 1
ATOM 816 O O . PRO A 1 98 ? 7.632 1.976 -3.168 1.00 93.44 98 PRO A O 1
ATOM 819 N N . LEU A 1 99 ? 5.853 0.651 -2.811 1.00 92.94 99 LEU A N 1
ATOM 820 C CA . LEU A 1 99 ? 5.532 0.534 -4.238 1.00 92.94 99 LEU A CA 1
ATOM 821 C C . LEU A 1 99 ? 5.077 1.864 -4.829 1.00 92.94 99 LEU A C 1
ATOM 823 O O . LEU A 1 99 ? 5.498 2.204 -5.931 1.00 92.94 99 LEU A O 1
ATOM 827 N N . TRP A 1 100 ? 4.268 2.635 -4.097 1.00 94.81 100 TRP A N 1
ATOM 828 C CA . TRP A 1 100 ? 3.812 3.942 -4.558 1.00 94.81 100 TRP A CA 1
ATOM 829 C C . TRP A 1 100 ? 4.979 4.899 -4.763 1.00 94.81 100 TRP A C 1
ATOM 831 O O . TRP A 1 100 ? 5.034 5.562 -5.794 1.00 94.81 100 TRP A O 1
ATOM 841 N N . LEU A 1 101 ? 5.947 4.925 -3.841 1.00 94.69 101 LEU A N 1
ATOM 842 C CA . LEU A 1 101 ? 7.158 5.730 -4.001 1.00 94.69 101 LEU A CA 1
ATOM 843 C C . LEU A 1 101 ? 7.953 5.332 -5.249 1.00 94.69 101 LEU A C 1
ATOM 845 O O . LEU A 1 101 ? 8.383 6.212 -5.992 1.00 94.69 101 LEU A O 1
ATOM 849 N N . MET A 1 102 ? 8.128 4.031 -5.497 1.00 91.62 102 MET A N 1
ATOM 850 C CA . MET A 1 102 ? 8.850 3.550 -6.678 1.00 91.62 102 MET A CA 1
ATOM 851 C C . MET A 1 102 ? 8.110 3.881 -7.977 1.00 91.62 102 MET A C 1
ATOM 853 O O . MET A 1 102 ? 8.706 4.465 -8.878 1.00 91.62 102 MET A O 1
ATOM 857 N N . GLU A 1 103 ? 6.816 3.561 -8.088 1.00 91.06 103 GLU A N 1
ATOM 858 C CA . GLU A 1 103 ? 6.048 3.858 -9.305 1.00 91.06 103 GLU A CA 1
ATOM 859 C C . GLU A 1 103 ? 5.930 5.364 -9.554 1.00 91.06 103 GLU A C 1
ATOM 861 O O . GLU A 1 103 ? 6.040 5.808 -10.698 1.00 91.06 103 GLU A O 1
ATOM 866 N N . PHE A 1 104 ? 5.763 6.160 -8.495 1.00 93.38 104 PHE A N 1
ATOM 867 C CA . PHE A 1 104 ? 5.757 7.614 -8.59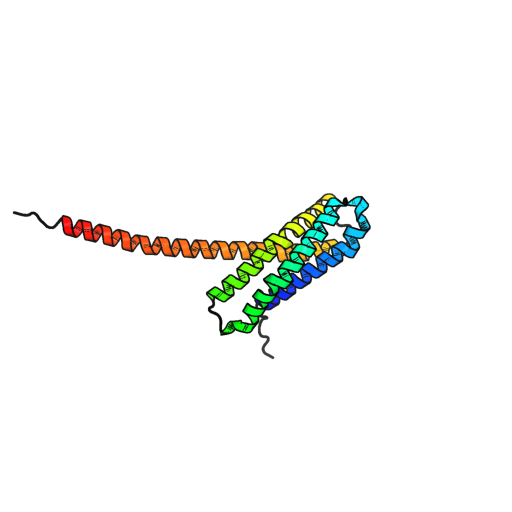4 1.00 93.38 104 PHE A CA 1
ATOM 868 C C . PHE A 1 104 ? 7.109 8.143 -9.079 1.00 93.38 104 PHE A C 1
ATOM 870 O O . PHE A 1 104 ? 7.146 8.997 -9.962 1.00 93.38 104 PHE A O 1
ATOM 877 N N . TRP A 1 105 ? 8.220 7.613 -8.560 1.00 92.06 105 TRP A N 1
ATOM 878 C CA . TRP A 1 105 ? 9.562 8.001 -8.994 1.00 92.06 105 TRP A CA 1
ATOM 879 C C . TRP A 1 105 ? 9.819 7.655 -10.467 1.00 92.06 105 TRP A C 1
ATOM 881 O O . TRP A 1 105 ? 10.340 8.495 -11.207 1.00 92.06 105 TRP A O 1
ATOM 891 N N . VAL A 1 106 ? 9.391 6.469 -10.919 1.00 89.81 106 VAL A N 1
ATOM 892 C CA . VAL A 1 106 ? 9.482 6.067 -12.334 1.00 89.81 106 VAL A CA 1
ATOM 893 C C . VAL A 1 106 ? 8.641 6.994 -13.205 1.00 89.81 106 VAL A C 1
ATOM 895 O O . VAL A 1 106 ? 9.142 7.527 -14.192 1.00 89.81 106 VAL A O 1
ATOM 898 N N . ALA A 1 107 ? 7.382 7.233 -12.830 1.00 91.12 107 ALA A N 1
ATOM 899 C CA . ALA A 1 107 ? 6.483 8.100 -13.586 1.00 91.12 107 ALA A CA 1
ATOM 900 C C . ALA A 1 107 ? 6.975 9.555 -13.632 1.00 91.12 107 ALA A C 1
ATOM 902 O O . ALA A 1 107 ? 6.798 10.236 -14.640 1.00 91.12 107 ALA A O 1
ATOM 903 N N . TRP A 1 108 ? 7.617 10.033 -12.564 1.00 91.56 108 TRP A N 1
ATOM 904 C CA . TRP A 1 108 ? 8.194 11.372 -12.504 1.00 91.56 108 TRP A CA 1
ATOM 905 C C . TRP A 1 108 ? 9.442 11.508 -13.384 1.00 91.56 108 TRP A C 1
ATOM 907 O O . TRP A 1 108 ? 9.586 12.497 -14.102 1.00 91.56 108 TRP A O 1
ATOM 917 N N . THR A 1 109 ? 10.328 10.510 -13.355 1.00 90.12 109 THR A N 1
ATOM 918 C CA . THR A 1 109 ? 11.632 10.557 -14.037 1.00 90.12 109 THR A CA 1
ATOM 919 C C . THR A 1 109 ? 11.521 10.219 -15.522 1.00 90.12 109 THR A C 1
ATOM 921 O O . THR A 1 109 ? 12.029 10.954 -16.368 1.00 90.12 109 THR A O 1
ATOM 924 N N . PHE A 1 110 ? 10.818 9.135 -15.853 1.00 85.94 110 PHE A N 1
ATOM 925 C CA . PHE A 1 110 ? 10.739 8.581 -17.209 1.00 85.94 110 PHE A CA 1
ATOM 926 C C . PHE A 1 110 ? 9.442 8.943 -17.943 1.00 85.94 110 PHE A C 1
ATOM 928 O O . PHE A 1 110 ? 9.282 8.605 -19.116 1.00 85.94 110 PHE A O 1
ATOM 935 N N . ARG A 1 111 ? 8.545 9.694 -17.283 1.00 86.88 111 ARG A N 1
ATOM 936 C CA . ARG A 1 111 ? 7.192 10.037 -17.756 1.00 86.88 111 ARG A CA 1
ATOM 937 C C . ARG A 1 111 ? 6.303 8.799 -17.929 1.00 86.88 111 ARG A C 1
ATOM 939 O O . ARG A 1 111 ? 6.717 7.660 -17.733 1.00 86.88 111 ARG A O 1
ATOM 946 N N . PHE A 1 112 ? 5.036 9.033 -18.264 1.00 81.56 112 PHE A N 1
ATOM 947 C CA . PHE A 1 112 ? 4.097 7.961 -18.583 1.00 81.56 112 PHE A CA 1
ATOM 948 C C . PHE A 1 112 ? 4.360 7.448 -19.994 1.00 81.56 112 PHE A C 1
ATOM 950 O O . PHE A 1 112 ? 4.073 8.143 -20.969 1.00 81.56 112 PHE A O 1
ATOM 957 N N . THR A 1 113 ? 4.877 6.231 -20.101 1.00 81.19 113 THR A N 1
ATOM 958 C CA . THR A 1 113 ? 5.096 5.569 -21.394 1.00 81.19 113 THR A CA 1
ATOM 959 C C . THR A 1 113 ? 4.015 4.533 -21.698 1.00 81.19 113 THR A C 1
ATOM 961 O O . THR A 1 113 ? 3.772 4.231 -22.864 1.00 81.19 113 THR A O 1
ATOM 964 N N . ASN A 1 114 ? 3.307 4.031 -20.677 1.00 84.88 114 ASN A N 1
ATOM 965 C CA . ASN A 1 114 ? 2.248 3.035 -20.833 1.00 84.88 114 ASN A CA 1
ATOM 966 C C . ASN A 1 114 ? 0.976 3.399 -20.042 1.00 84.88 114 ASN A C 1
ATOM 968 O O . ASN A 1 114 ? 1.031 3.887 -18.913 1.00 84.88 114 ASN A O 1
ATOM 972 N N . VAL A 1 115 ? -0.195 3.115 -20.621 1.00 88.88 115 VAL A N 1
ATOM 973 C CA . VAL A 1 115 ? -1.505 3.302 -19.974 1.00 88.88 115 VAL A CA 1
ATOM 974 C C . VAL A 1 115 ? -1.652 2.400 -18.746 1.00 88.88 115 VAL A C 1
ATOM 976 O O . VAL A 1 115 ? -2.202 2.837 -17.736 1.00 88.88 115 VAL A O 1
ATOM 979 N N . LEU A 1 116 ? -1.128 1.169 -18.796 1.00 88.38 116 LEU A N 1
ATOM 980 C CA . LEU A 1 116 ? -1.192 0.232 -17.670 1.00 88.38 116 LEU A CA 1
ATOM 981 C C . LEU A 1 116 ? -0.444 0.769 -16.443 1.00 88.38 116 LEU A C 1
ATOM 983 O O . LEU A 1 116 ? -0.969 0.692 -15.336 1.00 88.38 116 LEU A O 1
ATOM 987 N N . GLN A 1 117 ? 0.720 1.387 -16.655 1.00 88.75 117 GLN A N 1
ATOM 988 C CA . GLN A 1 117 ? 1.493 2.058 -15.609 1.00 88.75 117 GLN A CA 1
ATOM 989 C C . GLN A 1 117 ? 0.684 3.198 -14.971 1.00 88.75 117 GLN A C 1
ATOM 991 O O . GLN A 1 117 ? 0.666 3.340 -13.752 1.00 88.75 117 GLN A O 1
ATOM 996 N N . GLY A 1 118 ? -0.035 3.985 -15.780 1.00 89.38 118 GLY A N 1
ATOM 997 C CA . GLY A 1 118 ? -0.920 5.038 -15.279 1.00 89.38 118 GLY A CA 1
ATOM 998 C C . GLY A 1 118 ? -2.080 4.495 -14.438 1.00 89.38 118 GLY A C 1
ATOM 999 O O . GLY A 1 118 ? -2.357 5.019 -13.361 1.00 89.38 118 GLY A O 1
ATOM 1000 N N . ILE A 1 119 ? -2.735 3.423 -14.895 1.00 92.69 119 ILE A N 1
ATOM 1001 C CA . ILE A 1 119 ? -3.821 2.765 -14.150 1.00 92.69 119 ILE A CA 1
ATOM 1002 C C . ILE A 1 119 ? -3.296 2.181 -12.832 1.00 92.69 119 ILE A C 1
ATOM 1004 O O . ILE A 1 119 ? -3.941 2.366 -11.798 1.00 92.69 119 ILE A O 1
ATOM 1008 N N . SER A 1 120 ? -2.131 1.525 -12.866 1.00 92.88 120 SER A N 1
ATOM 1009 C CA . SER A 1 120 ? -1.446 0.989 -11.683 1.00 92.88 120 SER A CA 1
ATOM 1010 C C . SER A 1 120 ? -1.193 2.099 -10.668 1.00 92.88 120 SER A C 1
ATOM 1012 O O . SER A 1 120 ? -1.713 2.038 -9.555 1.00 92.88 120 SER A O 1
ATOM 1014 N N . LEU A 1 121 ? -0.555 3.195 -11.093 1.00 93.56 121 LEU A N 1
ATOM 1015 C CA . LEU A 1 121 ? -0.226 4.320 -10.220 1.00 93.56 121 LEU A CA 1
ATOM 1016 C C . LEU A 1 121 ? -1.472 4.985 -9.620 1.00 93.56 121 LEU A C 1
ATOM 1018 O O . LEU A 1 121 ? -1.458 5.381 -8.453 1.00 93.56 121 LEU A O 1
ATOM 1022 N N . VAL A 1 122 ? -2.561 5.114 -10.385 1.00 95.12 122 VAL A N 1
ATOM 1023 C CA . VAL A 1 122 ? -3.830 5.661 -9.877 1.00 95.12 122 VAL A CA 1
ATOM 1024 C C . VAL A 1 122 ? -4.444 4.727 -8.836 1.00 95.12 122 VAL A C 1
ATOM 1026 O O . VAL A 1 122 ? -4.811 5.185 -7.753 1.00 95.12 122 VAL A O 1
ATOM 1029 N N . ALA A 1 123 ? -4.529 3.426 -9.123 1.00 94.31 123 ALA A N 1
ATOM 1030 C CA . ALA A 1 123 ? -5.058 2.440 -8.182 1.00 94.31 123 ALA A CA 1
ATOM 1031 C C . ALA A 1 123 ? -4.225 2.399 -6.891 1.00 94.31 123 ALA A C 1
ATOM 1033 O O . ALA A 1 123 ? -4.773 2.419 -5.786 1.00 94.31 123 ALA A O 1
ATOM 1034 N N . LEU A 1 124 ? -2.901 2.439 -7.034 1.00 94.12 124 LEU A N 1
ATOM 1035 C CA . LEU A 1 124 ? -1.947 2.482 -5.939 1.00 94.12 124 LEU A CA 1
ATOM 1036 C C . LEU A 1 124 ? -2.087 3.772 -5.128 1.00 94.12 124 LEU A C 1
ATOM 1038 O O . LEU A 1 124 ? -2.129 3.719 -3.907 1.00 94.12 124 LEU A O 1
ATOM 1042 N N . SER A 1 125 ? -2.270 4.923 -5.778 1.00 95.38 125 SER A N 1
ATOM 1043 C CA . SER A 1 125 ? -2.505 6.209 -5.105 1.00 95.38 125 SER A CA 1
ATOM 1044 C C . SER A 1 125 ? -3.797 6.206 -4.286 1.00 95.38 125 SER A C 1
ATOM 1046 O O . SER A 1 125 ? -3.816 6.717 -3.164 1.00 95.38 125 SER A O 1
ATOM 1048 N N . VAL A 1 126 ? -4.871 5.597 -4.799 1.00 95.25 126 VAL A N 1
ATOM 1049 C CA . VAL A 1 126 ? -6.117 5.410 -4.040 1.00 95.25 126 VAL A CA 1
ATOM 1050 C C . VAL A 1 126 ? -5.871 4.504 -2.830 1.00 95.25 126 VAL A C 1
ATOM 1052 O O . VAL A 1 126 ? -6.267 4.863 -1.719 1.00 95.25 126 VAL A O 1
ATOM 1055 N N . SER A 1 127 ? -5.165 3.382 -3.011 1.00 93.94 127 SER A N 1
ATOM 1056 C CA . SER A 1 127 ? -4.825 2.465 -1.912 1.00 93.94 127 SER A CA 1
ATOM 1057 C C . SER A 1 127 ? -3.974 3.140 -0.838 1.00 93.94 127 SER A C 1
ATOM 1059 O O . SER A 1 127 ? -4.319 3.104 0.342 1.00 93.94 127 SER A O 1
ATOM 1061 N N . THR A 1 128 ? -2.924 3.853 -1.246 1.00 93.31 128 THR A N 1
ATOM 1062 C CA . THR A 1 128 ? -2.026 4.625 -0.379 1.00 93.31 128 THR A CA 1
ATOM 1063 C C . THR A 1 128 ? -2.785 5.709 0.372 1.00 93.31 128 THR A C 1
ATOM 1065 O O . THR A 1 128 ? -2.545 5.911 1.558 1.00 93.31 128 THR A O 1
ATOM 1068 N N . THR A 1 129 ? -3.755 6.367 -0.265 1.00 95.00 129 THR A N 1
ATOM 1069 C CA . THR A 1 129 ? -4.608 7.370 0.387 1.00 95.00 129 THR A CA 1
ATOM 1070 C C . THR A 1 129 ? -5.480 6.736 1.472 1.00 95.00 129 THR A C 1
ATOM 1072 O O . THR A 1 129 ? -5.546 7.242 2.593 1.00 95.00 129 THR A O 1
ATOM 1075 N N . VAL A 1 130 ? -6.111 5.593 1.182 1.00 93.44 130 VAL A N 1
ATOM 1076 C CA . VAL A 1 130 ? -6.887 4.828 2.173 1.00 93.44 130 VAL A CA 1
ATOM 1077 C C . VAL A 1 130 ? -5.991 4.338 3.315 1.00 93.44 130 VAL A C 1
ATOM 1079 O O . VAL A 1 130 ? -6.378 4.434 4.482 1.00 93.44 130 VAL A O 1
ATOM 1082 N N . GLY A 1 131 ? -4.783 3.875 2.994 1.00 92.69 131 GLY A N 1
ATOM 1083 C CA . GLY A 1 131 ? -3.751 3.485 3.949 1.00 92.69 131 GLY A CA 1
ATOM 1084 C C . GLY A 1 131 ? -3.345 4.624 4.878 1.00 92.69 131 GLY A C 1
ATOM 1085 O O . GLY A 1 131 ? -3.417 4.483 6.099 1.00 92.69 131 GLY A O 1
ATOM 1086 N N . PHE A 1 132 ? -3.011 5.781 4.308 1.00 93.44 132 PHE A N 1
ATOM 1087 C CA . PHE A 1 132 ? -2.600 6.979 5.032 1.00 93.44 132 PHE A CA 1
ATOM 1088 C C . PHE A 1 132 ? -3.706 7.504 5.948 1.00 93.44 132 PHE A C 1
ATOM 1090 O O . PHE A 1 132 ? -3.475 7.703 7.140 1.00 93.44 132 PHE A O 1
ATOM 1097 N N . PHE A 1 133 ? -4.931 7.674 5.439 1.00 93.81 133 PHE A N 1
ATOM 1098 C CA . PHE A 1 133 ? -6.044 8.121 6.276 1.00 93.81 133 PHE A CA 1
ATOM 1099 C C . PHE A 1 133 ? -6.440 7.071 7.315 1.00 93.81 133 PHE A C 1
ATOM 1101 O O . PHE A 1 133 ? -6.792 7.435 8.434 1.00 93.81 133 PHE A O 1
ATOM 1108 N N . GLY A 1 134 ? -6.345 5.777 7.006 1.00 90.50 134 GLY A N 1
ATOM 1109 C CA . GLY A 1 134 ? -6.563 4.711 7.984 1.00 90.50 134 GLY A CA 1
ATOM 1110 C C . GLY A 1 134 ? -5.512 4.705 9.099 1.00 90.50 134 GLY A C 1
ATOM 1111 O O . GLY A 1 134 ? -5.854 4.520 10.271 1.00 90.50 134 GLY A O 1
ATOM 1112 N N . LEU A 1 135 ? -4.247 4.964 8.758 1.00 91.06 135 LEU A N 1
ATOM 1113 C CA . LEU A 1 135 ? -3.157 5.176 9.710 1.00 91.06 135 LEU A CA 1
ATOM 1114 C C . LEU A 1 135 ? -3.426 6.394 10.592 1.00 91.06 135 LEU A C 1
ATOM 1116 O O . LEU A 1 135 ? -3.448 6.280 11.819 1.00 91.06 135 LEU A O 1
ATOM 1120 N N . TRP A 1 136 ? -3.719 7.530 9.964 1.00 92.50 136 TRP A N 1
ATOM 1121 C CA . TRP A 1 136 ? -3.998 8.792 10.637 1.00 92.50 136 TRP A CA 1
ATOM 1122 C C . TRP A 1 136 ? -5.205 8.707 11.575 1.00 92.50 136 TRP A C 1
ATOM 1124 O O . TRP A 1 136 ? -5.116 9.100 12.735 1.00 92.50 136 TRP A O 1
ATOM 1134 N N . LEU A 1 137 ? -6.328 8.148 11.115 1.00 90.50 137 LEU A N 1
ATOM 1135 C CA . LEU A 1 137 ? -7.535 7.982 11.927 1.00 90.50 137 LEU A CA 1
ATOM 1136 C C . LEU A 1 137 ? -7.303 7.028 13.099 1.00 90.50 137 LEU A C 1
ATOM 1138 O O . LEU A 1 137 ? -7.765 7.297 14.208 1.00 90.50 137 LEU A O 1
ATOM 1142 N N . GLY A 1 138 ? -6.577 5.929 12.880 1.00 87.31 138 GLY A N 1
ATOM 1143 C CA . GLY A 1 138 ? -6.215 5.010 13.955 1.00 87.31 138 GLY A CA 1
ATOM 1144 C C . GLY A 1 138 ? -5.321 5.677 15.006 1.00 87.31 138 GLY A C 1
ATOM 1145 O O . GLY A 1 138 ? -5.557 5.509 16.205 1.00 87.31 138 GLY A O 1
ATOM 1146 N N . TYR A 1 139 ? -4.350 6.484 14.570 1.00 89.12 139 TYR A N 1
ATOM 1147 C CA . TYR A 1 139 ? -3.505 7.296 15.446 1.00 89.12 139 TYR A CA 1
ATOM 1148 C C . TYR A 1 139 ? -4.321 8.332 16.233 1.00 89.12 139 TYR A C 1
ATOM 1150 O O . TYR A 1 139 ? -4.272 8.343 17.464 1.00 89.12 139 TYR A O 1
ATOM 1158 N N . ALA A 1 140 ? -5.137 9.139 15.550 1.00 90.44 140 ALA A N 1
ATOM 1159 C CA . ALA A 1 140 ? -5.981 10.160 16.167 1.00 90.44 140 ALA A CA 1
ATOM 1160 C C . ALA A 1 140 ? -6.918 9.560 17.226 1.00 90.44 140 ALA A C 1
ATOM 1162 O O . ALA A 1 140 ? -7.054 10.115 18.314 1.00 90.44 140 ALA A O 1
ATOM 1163 N N . TRP A 1 141 ? -7.491 8.383 16.952 1.00 87.75 141 TRP A N 1
ATOM 1164 C CA . TRP A 1 141 ? -8.330 7.661 17.910 1.00 87.75 141 TRP A CA 1
ATOM 1165 C C . TRP A 1 141 ? -7.553 7.242 19.164 1.00 87.75 141 TRP A C 1
ATOM 1167 O O . TRP A 1 141 ? -8.049 7.336 20.289 1.00 87.75 141 TRP A O 1
ATOM 1177 N N . LYS A 1 142 ? -6.327 6.736 18.994 1.00 87.31 142 LYS A N 1
ATOM 1178 C CA . LYS A 1 142 ? -5.487 6.330 20.128 1.00 87.31 142 LYS A CA 1
ATOM 1179 C C . LYS A 1 142 ? -5.118 7.531 20.991 1.00 87.31 142 LYS A C 1
ATOM 1181 O O . LYS A 1 142 ? -5.256 7.450 22.209 1.00 87.31 142 LYS A O 1
ATOM 1186 N N . VAL A 1 143 ? -4.732 8.642 20.370 1.00 90.75 143 VAL A N 1
ATOM 1187 C CA . VAL A 1 143 ? -4.400 9.884 21.076 1.00 90.75 143 VAL A CA 1
ATOM 1188 C C . VAL A 1 143 ? -5.618 10.455 21.800 1.00 90.75 143 VAL A C 1
ATOM 1190 O O . VAL A 1 143 ? -5.514 10.790 22.978 1.00 90.75 143 VAL A O 1
ATOM 1193 N N . SER A 1 144 ? -6.793 10.498 21.163 1.00 88.75 144 SER A N 1
ATOM 1194 C CA . SER A 1 144 ? -8.008 11.014 21.806 1.00 88.75 144 SER A CA 1
ATOM 1195 C C . SER A 1 144 ? -8.406 10.192 23.036 1.00 88.75 144 SER A C 1
ATOM 1197 O O . SER A 1 144 ? -8.797 10.757 24.054 1.00 88.75 144 SER A O 1
ATOM 1199 N N . GLY A 1 145 ? -8.260 8.863 22.978 1.00 86.12 145 GLY A N 1
ATOM 1200 C CA . GLY A 1 145 ? -8.514 7.987 24.124 1.00 86.12 145 GLY A CA 1
ATOM 1201 C C . GLY A 1 145 ? -7.540 8.214 25.284 1.00 86.12 145 GLY A C 1
ATOM 1202 O O . GLY A 1 145 ? -7.951 8.196 26.444 1.00 86.12 145 GLY A O 1
ATOM 1203 N N . LEU A 1 146 ? -6.263 8.470 24.984 1.00 86.44 146 LEU A N 1
ATOM 1204 C CA . LEU A 1 146 ? -5.261 8.803 26.001 1.00 86.44 146 LEU A CA 1
ATOM 1205 C C . LEU A 1 146 ? -5.555 10.154 26.664 1.00 86.44 146 LEU A C 1
ATOM 1207 O O . LEU A 1 146 ? -5.498 10.248 27.888 1.00 86.44 146 LEU A O 1
ATOM 1211 N N . LEU A 1 147 ? -5.934 11.165 25.877 1.00 87.44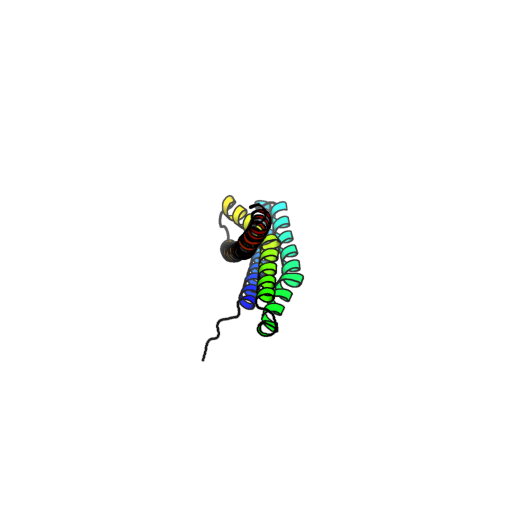 147 LEU A N 1
ATOM 1212 C CA . LEU A 1 147 ? -6.309 12.489 26.384 1.00 87.44 147 LEU A CA 1
ATOM 1213 C C . LEU A 1 147 ? -7.572 12.448 27.252 1.00 87.44 147 LEU A C 1
ATOM 1215 O O . LEU A 1 147 ? -7.649 13.122 28.275 1.00 87.44 147 LEU A O 1
ATOM 1219 N N . GLN A 1 148 ? -8.562 11.633 26.883 1.00 87.69 148 GLN A N 1
ATOM 1220 C CA . GLN A 1 148 ? -9.759 11.463 27.704 1.00 87.69 148 GLN A CA 1
ATOM 1221 C C . GLN A 1 148 ? -9.429 10.805 29.049 1.00 87.69 148 GLN A C 1
ATOM 1223 O O . GLN A 1 148 ? -9.972 11.203 30.083 1.00 87.69 148 GLN A O 1
ATOM 1228 N N . LYS A 1 149 ? -8.522 9.820 29.050 1.00 84.56 149 LYS A N 1
ATOM 1229 C CA . LYS A 1 149 ? -8.072 9.162 30.278 1.00 84.56 149 LYS A CA 1
ATOM 1230 C C . LYS A 1 149 ? -7.320 10.138 31.189 1.00 84.56 149 LYS A C 1
ATOM 1232 O O . LYS A 1 149 ? -7.686 10.259 32.354 1.00 84.56 149 LYS A O 1
ATOM 1237 N N . SER A 1 150 ? -6.360 10.897 30.654 1.00 80.94 150 SER A N 1
ATOM 1238 C CA . SER A 1 150 ? -5.606 11.883 31.444 1.00 80.94 150 SER A CA 1
ATOM 1239 C C . SER A 1 150 ? -6.490 13.017 31.973 1.00 80.94 150 SER A C 1
ATOM 1241 O O . SER A 1 150 ? -6.357 13.423 33.126 1.00 80.94 150 SER A O 1
ATOM 1243 N N . SER A 1 151 ? -7.457 13.484 31.177 1.00 78.81 151 SER A N 1
ATOM 1244 C CA . SER A 1 151 ? -8.426 14.495 31.608 1.00 78.81 151 SER A CA 1
ATOM 1245 C C . SER A 1 151 ? -9.391 13.990 32.686 1.00 78.81 151 SER A C 1
ATOM 1247 O O . SER A 1 151 ? -9.883 14.803 33.463 1.00 78.81 151 SER A O 1
ATOM 1249 N N . SER A 1 152 ? -9.692 12.689 32.731 1.00 69.00 152 SER A N 1
ATOM 1250 C CA . SER A 1 152 ? -10.589 12.104 33.742 1.00 69.00 152 SER A CA 1
ATOM 1251 C C . SER A 1 152 ? -9.875 11.854 35.076 1.00 69.00 152 SER A C 1
ATOM 1253 O O . SER A 1 152 ? -10.501 11.936 36.128 1.00 69.00 152 SER A O 1
ATOM 1255 N N . GLU A 1 153 ? -8.563 11.606 35.047 1.00 64.69 153 GLU A N 1
ATOM 1256 C CA . GLU A 1 153 ? -7.724 11.427 36.241 1.00 64.69 153 GLU A CA 1
ATOM 1257 C C . GLU A 1 153 ? -7.379 12.769 36.928 1.00 64.69 153 GLU A C 1
ATOM 1259 O O . GLU A 1 153 ? -7.243 12.830 38.153 1.00 64.69 153 GLU A O 1
ATOM 1264 N N . ALA A 1 154 ? -7.312 13.874 36.177 1.00 59.19 154 ALA A N 1
ATOM 1265 C CA . ALA A 1 154 ? -7.014 15.211 36.705 1.00 59.19 154 ALA A CA 1
ATOM 1266 C C . ALA A 1 154 ? -7.979 15.713 37.815 1.00 59.19 154 ALA A C 1
ATOM 1268 O O . ALA A 1 154 ? -7.494 16.147 38.866 1.00 59.19 154 ALA A O 1
ATOM 1269 N N . PRO A 1 155 ? -9.321 15.653 37.670 1.00 57.47 155 PRO A N 1
ATOM 1270 C CA . PRO A 1 155 ? -10.238 16.096 38.720 1.00 57.47 155 PRO A CA 1
ATOM 1271 C C . PRO A 1 155 ? -10.241 15.172 39.945 1.00 57.47 155 PRO A C 1
ATOM 1273 O O . PRO A 1 155 ? -10.392 15.665 41.062 1.00 57.47 155 PRO A O 1
ATOM 1276 N N . SER A 1 156 ? -10.022 13.860 39.781 1.00 56.31 156 SER A N 1
ATOM 1277 C CA . SER A 1 156 ? -9.952 12.938 40.923 1.00 56.31 156 SER A CA 1
ATOM 1278 C C . SER A 1 156 ? -8.728 13.199 41.798 1.00 56.31 156 SER A C 1
ATOM 1280 O O . SER A 1 156 ? -8.858 13.247 43.017 1.00 56.31 156 SER A O 1
ATOM 1282 N N . VAL A 1 157 ? -7.562 13.466 41.198 1.00 59.03 157 VAL A N 1
ATOM 1283 C CA . VAL A 1 157 ? -6.336 13.779 41.952 1.00 59.03 157 VAL A CA 1
ATOM 1284 C C . VAL A 1 157 ? -6.447 15.146 42.640 1.00 59.03 157 VAL A C 1
ATOM 1286 O O . VAL A 1 157 ? -6.050 15.288 43.796 1.00 59.03 157 VAL A O 1
ATOM 1289 N N . ALA A 1 158 ? -7.056 16.140 41.982 1.00 57.88 158 ALA A N 1
ATOM 1290 C CA . ALA A 1 158 ? -7.294 17.460 42.571 1.00 57.88 158 ALA A CA 1
ATOM 1291 C C . ALA A 1 158 ? -8.263 17.419 43.772 1.00 57.88 158 ALA A C 1
ATOM 1293 O O . ALA A 1 158 ? -8.067 18.142 44.752 1.00 57.88 158 ALA A O 1
ATOM 1294 N N . LEU A 1 159 ? -9.285 16.557 43.729 1.00 56.91 159 LEU A N 1
ATOM 1295 C CA . LEU A 1 159 ? -10.208 16.341 44.848 1.00 56.91 159 LEU A CA 1
ATOM 1296 C C . LEU A 1 159 ? -9.548 15.584 46.006 1.00 56.91 159 LEU A C 1
ATOM 1298 O O . LEU A 1 159 ? -9.756 15.957 47.159 1.00 56.91 159 LEU A O 1
ATOM 1302 N N . THR A 1 160 ? -8.699 14.589 45.729 1.00 56.72 160 THR A N 1
ATOM 1303 C CA . THR A 1 160 ? -7.905 13.912 46.767 1.00 56.72 160 THR A CA 1
ATOM 1304 C C . THR A 1 160 ? -6.944 14.884 47.460 1.00 56.72 160 THR A C 1
ATOM 1306 O O . THR A 1 160 ? -6.876 14.903 48.687 1.00 56.72 160 THR A O 1
ATOM 1309 N N . HIS A 1 161 ? -6.270 15.765 46.713 1.00 54.50 161 HIS A N 1
ATOM 1310 C CA . HIS A 1 161 ? -5.374 16.773 47.293 1.00 54.50 161 HIS A CA 1
ATOM 1311 C C . HIS A 1 161 ? -6.117 17.828 48.135 1.00 54.50 161 HIS A C 1
ATOM 1313 O O . HIS A 1 161 ? -5.636 18.214 49.202 1.00 54.50 161 HIS A O 1
ATOM 1319 N N . ARG A 1 162 ? -7.312 18.266 47.703 1.00 53.25 162 ARG A N 1
ATOM 1320 C CA . ARG A 1 162 ? -8.168 19.180 48.487 1.00 53.25 162 ARG A CA 1
ATOM 1321 C C . ARG A 1 162 ? -8.767 18.522 49.731 1.00 53.25 162 ARG A C 1
ATOM 1323 O O . ARG A 1 162 ? -8.849 19.178 50.763 1.00 53.25 162 ARG A O 1
ATOM 1330 N N . GLY A 1 163 ? -9.151 17.246 49.662 1.00 55.16 163 GLY A N 1
ATOM 1331 C CA . GLY A 1 163 ? -9.637 16.492 50.823 1.00 55.16 163 GLY A CA 1
ATOM 1332 C C . GLY A 1 163 ? -8.569 16.330 51.910 1.00 55.16 163 GLY A C 1
ATOM 1333 O O . GLY A 1 163 ? -8.861 16.494 53.092 1.00 55.16 163 GLY A O 1
ATOM 1334 N N . ILE A 1 164 ? -7.312 16.107 51.512 1.00 55.19 164 ILE A N 1
ATOM 1335 C CA . ILE A 1 164 ? -6.173 16.015 52.439 1.00 55.19 164 ILE A CA 1
ATOM 1336 C C . ILE A 1 164 ? -5.835 17.388 53.052 1.00 55.19 164 ILE A C 1
ATOM 1338 O O . ILE A 1 164 ? -5.613 17.474 54.258 1.00 55.19 164 ILE A O 1
ATOM 1342 N N . GLN A 1 165 ? -5.861 18.479 52.275 1.00 50.84 165 GLN A N 1
ATOM 1343 C CA . GLN A 1 165 ? -5.647 19.832 52.819 1.00 50.84 165 GLN A CA 1
ATOM 1344 C C . GLN A 1 165 ? -6.790 20.310 53.731 1.00 50.84 165 GLN A C 1
ATOM 1346 O O . GLN A 1 165 ? -6.526 20.956 54.743 1.00 50.84 165 GLN A O 1
ATOM 1351 N N . GLY A 1 166 ? -8.046 19.961 53.431 1.00 52.19 166 GLY A N 1
ATOM 1352 C CA . GLY A 1 166 ? -9.194 20.276 54.289 1.00 52.19 166 GLY A CA 1
ATOM 1353 C C . GLY A 1 166 ? -9.174 19.535 55.631 1.00 52.19 166 GLY A C 1
ATOM 1354 O O . GLY A 1 166 ? -9.586 20.093 56.644 1.00 52.19 166 GLY A O 1
ATOM 1355 N N . SER A 1 167 ? -8.630 18.313 55.665 1.00 51.22 167 SER A N 1
ATOM 1356 C CA . SER A 1 167 ? -8.482 17.524 56.896 1.00 51.22 167 SER A CA 1
ATOM 1357 C C . SER A 1 167 ? -7.348 18.008 57.811 1.00 51.22 167 SER A C 1
ATOM 1359 O O . SER A 1 167 ? -7.384 17.721 59.004 1.00 51.22 167 SER A O 1
ATOM 1361 N N . LEU A 1 168 ? -6.346 18.718 57.282 1.00 53.16 168 LEU A N 1
ATOM 1362 C CA . LEU A 1 168 ? -5.197 19.219 58.052 1.00 53.16 168 LEU A CA 1
ATOM 1363 C C . LEU A 1 168 ? -5.364 20.676 58.523 1.00 53.16 168 LEU A C 1
ATOM 1365 O O . LEU A 1 168 ? -4.641 21.109 59.413 1.00 53.16 168 LEU A O 1
ATOM 1369 N N . GLY A 1 169 ? -6.318 21.430 57.963 1.00 51.50 169 GLY A N 1
ATOM 1370 C CA . GLY A 1 169 ? -6.581 22.831 58.329 1.00 51.50 169 GLY A CA 1
ATOM 1371 C C . GLY A 1 169 ? -7.653 23.052 59.407 1.00 51.50 169 GLY A C 1
ATOM 1372 O O . GLY A 1 169 ? -7.876 24.191 59.804 1.00 51.50 169 GLY A O 1
ATOM 1373 N N . GLY A 1 170 ? -8.338 21.998 59.869 1.00 49.81 170 GLY A N 1
ATOM 1374 C CA . GLY A 1 170 ? -9.488 22.097 60.786 1.00 49.81 170 GLY A CA 1
ATOM 1375 C C . GLY A 1 170 ? -9.179 21.951 62.281 1.00 49.81 170 GLY A C 1
ATOM 1376 O O . GLY A 1 170 ? -10.107 21.926 63.083 1.00 49.81 170 GLY A O 1
ATOM 1377 N N . GLY A 1 171 ? -7.910 21.822 62.673 1.00 50.66 171 GLY A N 1
ATOM 1378 C CA . GLY A 1 171 ? -7.525 21.483 64.045 1.00 50.66 171 GLY A CA 1
ATOM 1379 C C . GLY A 1 171 ? -6.528 22.454 64.662 1.00 50.66 171 GLY A C 1
ATOM 1380 O O . GLY A 1 171 ? -5.383 22.076 64.848 1.00 50.66 171 GLY A O 1
ATOM 1381 N N . MET A 1 172 ? -6.946 23.683 64.971 1.00 47.62 172 MET A N 1
ATOM 1382 C CA . MET A 1 172 ? -6.442 24.468 66.115 1.00 47.62 172 MET A CA 1
ATOM 1383 C C . MET A 1 172 ? -7.203 25.796 66.199 1.00 47.62 172 MET A C 1
ATOM 1385 O O . MET A 1 172 ? -6.809 26.804 65.621 1.00 47.62 172 MET A O 1
ATOM 1389 N N . GLN A 1 173 ? -8.304 25.790 66.945 1.00 43.56 173 GLN A N 1
ATOM 1390 C CA . GLN A 1 173 ? -8.694 26.946 67.745 1.00 43.56 173 GLN A CA 1
ATOM 1391 C C . GLN A 1 173 ? -8.819 26.437 69.179 1.00 43.56 173 GLN A C 1
ATOM 1393 O O . GLN A 1 173 ? -9.750 25.699 69.498 1.00 43.56 173 GLN A O 1
ATOM 1398 N N . ILE A 1 174 ? -7.790 26.736 69.972 1.0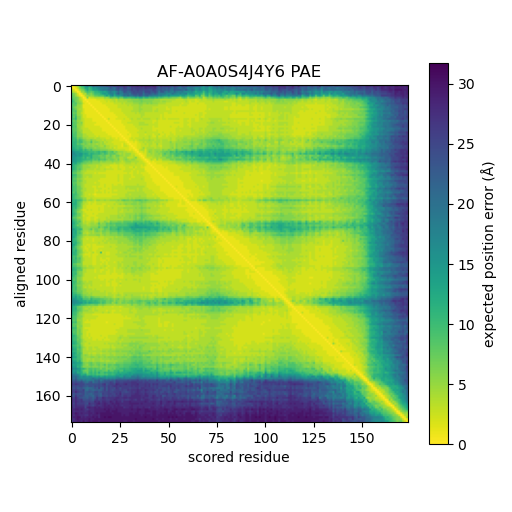0 47.09 174 ILE A N 1
ATOM 1399 C CA . ILE A 1 174 ? -7.774 26.633 71.434 1.00 47.09 174 ILE A CA 1
ATOM 1400 C C . ILE A 1 174 ? -7.871 28.064 71.951 1.00 47.09 174 ILE A C 1
ATOM 1402 O O . ILE A 1 174 ? -7.170 28.916 71.354 1.00 47.09 174 ILE A O 1
#

Radius of gyration: 25.13 Å; Cα contacts (8 Å, |Δi|>4): 123; chains: 1; bounding box: 53×42×93 Å

Organism: Bodo saltans (NCBI:txid75058)

Secondary structure (DSSP, 8-state):
---PPPPHHHHHHHHHHHHHHHHHHHIIIIIGGGHHHH-HHHHHHHHHHHHHHHHHIIIIIHHHHHHHHHTTTTS-HHHHHHHHHHHHHHHIIIIIHHHHHHHHHHHHHH----HHHHHHHHHHHHHHHHHHHHHHHHHHHHHHHHHHHHHHHHHHHHHHHHHHHHHHSS----

pLDDT: mean 83.89, std 14.04, range [41.16, 95.38]

Mean predicted aligned error: 9.03 Å

Foldseek 3Di:
DDDDPDDPLVVLLVLLVVLLVLLVVCLVPPCVVVCVPLDVVLSVVSVVLSVQLVCCSVVPLNVLSVVLVVCVVVDDPVVSLVSNLVSLQSNLPRHLPVNLVSLVVCCVPVNDPDPSSVVSNVSSVVSNVCSVVSNVVVVVVVVVVVVVVVVVVVVVVVVVVVVVVVVVPPDDDD

Solvent-accessible surface area (backbone atoms only — not comparable to full-atom values): 9472 Å² total; per-residue (Å²): 133,86,84,74,79,79,58,65,44,57,54,52,47,52,50,53,52,51,41,53,53,39,49,54,49,37,39,66,68,48,46,62,72,41,31,89,81,70,36,61,68,53,50,50,51,52,52,49,38,53,50,52,28,47,53,44,35,66,74,42,33,44,53,46,28,48,48,45,55,76,42,52,90,80,46,57,71,66,58,43,50,51,46,50,39,52,32,37,42,53,45,24,69,59,23,38,46,60,50,40,54,51,52,49,50,47,42,68,74,73,44,83,85,47,69,62,54,53,53,35,51,51,49,34,49,54,49,33,48,55,21,50,52,42,43,50,51,52,49,52,51,53,52,51,54,50,51,52,51,54,60,60,49,50,60,56,53,53,48,53,53,49,53,55,52,56,69,69,70,74,80,83,88,129